Protein AF-A0A225UAB8-F1 (afdb_monomer)

Nearest PDB structures (foldseek):
  5aqt-assembly1_B  TM=2.540E-01  e=1.945E+00  Homo sapiens

Foldseek 3Di:
DDDDDPDPPPPDDDADPVGDPVLVVVLLVLLLLLLVLCVDPVSLVLLQVLCVVVVADSARQDNDPDPDLVSSLVSLVSCLSCVVSLVSSCVVPDPPDDCCSVVVQDPVSNVVSVVVNVVSVVVVVVVVVVVVVVVVVVVVVVVD

Structure (mmCIF, N/CA/C/O backbone):
data_AF-A0A225UAB8-F1
#
_entry.id   AF-A0A225UAB8-F1
#
loop_
_atom_site.group_PDB
_atom_site.id
_atom_site.type_symbol
_atom_site.label_atom_id
_atom_site.label_alt_id
_atom_site.label_comp_id
_atom_site.label_asym_id
_atom_site.label_entity_id
_atom_site.label_seq_id
_atom_site.pdbx_PDB_ins_code
_atom_site.Cartn_x
_atom_site.Cartn_y
_atom_site.Cartn_z
_atom_site.occupancy
_atom_site.B_iso_or_equiv
_atom_site.auth_seq_id
_atom_site.auth_comp_id
_atom_site.auth_asym_id
_atom_site.auth_atom_id
_atom_site.pdbx_PDB_model_num
ATOM 1 N N . MET A 1 1 ? -34.967 12.949 -31.598 1.00 41.97 1 MET A N 1
ATOM 2 C CA . MET A 1 1 ? -33.495 13.051 -31.621 1.00 41.97 1 MET A CA 1
ATOM 3 C C . MET A 1 1 ? -33.070 13.956 -30.483 1.00 41.97 1 MET A C 1
ATOM 5 O O . MET A 1 1 ? -33.636 15.038 -30.394 1.00 41.97 1 MET A O 1
ATOM 9 N N . PRO A 1 2 ? -32.139 13.524 -29.624 1.00 46.41 2 PRO A N 1
ATOM 10 C CA . PRO A 1 2 ? -31.268 14.464 -28.940 1.00 46.41 2 PRO A CA 1
ATOM 11 C C . PRO A 1 2 ? -29.788 14.173 -29.211 1.00 46.41 2 PRO A C 1
ATOM 13 O O . PRO A 1 2 ? -29.393 13.067 -29.581 1.00 46.41 2 PRO A O 1
ATOM 16 N N . GLU A 1 3 ? -29.022 15.243 -29.070 1.00 39.56 3 GLU A N 1
ATOM 17 C CA . GLU A 1 3 ? -27.618 15.435 -29.405 1.00 39.56 3 GLU A CA 1
ATOM 18 C C . GLU A 1 3 ? -26.687 14.540 -28.575 1.00 39.56 3 GLU A C 1
ATOM 20 O O . GLU A 1 3 ? -26.824 14.419 -27.358 1.00 39.56 3 GLU A O 1
ATOM 25 N N . GLY A 1 4 ? -25.732 13.902 -29.255 1.00 35.06 4 GLY A N 1
ATOM 26 C CA . GLY A 1 4 ? -24.657 13.141 -28.630 1.00 35.06 4 GLY A CA 1
ATOM 27 C C . GLY A 1 4 ? -23.474 14.051 -28.319 1.00 35.06 4 GLY A C 1
ATOM 28 O O . GLY A 1 4 ? -22.818 14.547 -29.232 1.00 35.06 4 GLY A O 1
ATOM 29 N N . ASP A 1 5 ? -23.221 14.242 -27.027 1.00 36.00 5 ASP A N 1
ATOM 30 C CA . ASP A 1 5 ? -22.075 14.953 -26.463 1.00 36.00 5 ASP A CA 1
ATOM 31 C C . ASP A 1 5 ? -20.743 14.362 -26.965 1.00 36.00 5 ASP A C 1
ATOM 33 O O . ASP A 1 5 ? -20.365 13.217 -26.690 1.00 36.00 5 ASP A O 1
ATOM 37 N N . SER A 1 6 ? -20.039 15.164 -27.759 1.00 46.56 6 SER A N 1
ATOM 38 C CA . SER A 1 6 ? -18.735 14.877 -28.332 1.00 46.56 6 SER A CA 1
ATOM 39 C C .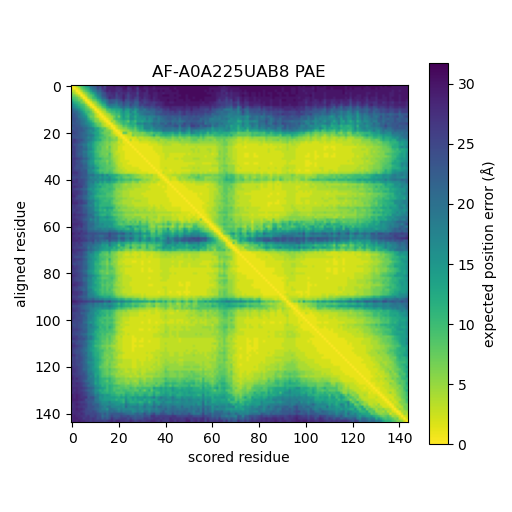 SER A 1 6 ? -17.630 15.158 -27.311 1.00 46.56 6 SER A C 1
ATOM 41 O O . SER A 1 6 ? -17.085 16.258 -27.257 1.00 46.56 6 SER A O 1
ATOM 43 N N . SER A 1 7 ? -17.247 14.156 -26.520 1.00 46.12 7 SER A N 1
ATOM 44 C CA . SER A 1 7 ? -16.070 14.265 -25.641 1.00 46.12 7 SER A CA 1
ATOM 45 C C . SER A 1 7 ? -15.413 12.911 -25.346 1.00 46.12 7 SER A C 1
ATOM 47 O O . SER A 1 7 ? -14.997 12.596 -24.230 1.00 46.12 7 SER A O 1
ATOM 49 N N . ALA A 1 8 ? -15.261 12.065 -26.365 1.00 46.12 8 ALA A N 1
ATOM 50 C CA . ALA A 1 8 ? -14.380 10.906 -26.262 1.00 46.12 8 ALA A CA 1
ATOM 51 C C . ALA A 1 8 ? -12.924 11.368 -26.443 1.00 46.12 8 ALA A C 1
ATOM 53 O O . ALA A 1 8 ? -12.388 11.381 -27.552 1.00 46.12 8 ALA A O 1
ATOM 54 N N . LYS A 1 9 ? -12.269 11.789 -25.350 1.00 50.62 9 LYS A N 1
ATOM 55 C CA . LYS A 1 9 ? -10.816 12.035 -25.329 1.00 50.62 9 LYS A CA 1
ATOM 56 C C . LYS A 1 9 ? -10.098 10.803 -25.883 1.00 50.62 9 LYS A C 1
ATOM 58 O O . LYS A 1 9 ? -10.089 9.746 -25.256 1.00 50.62 9 LYS A O 1
ATOM 63 N N . ASN A 1 10 ? -9.493 10.962 -27.055 1.00 46.62 10 ASN A N 1
ATOM 64 C CA . ASN A 1 10 ? -8.830 9.903 -27.803 1.00 46.62 10 ASN A CA 1
ATOM 65 C C . ASN A 1 10 ? -7.566 9.447 -27.047 1.00 46.62 10 ASN A C 1
ATOM 67 O O . ASN A 1 10 ? -6.478 10.009 -27.201 1.00 46.62 10 ASN A O 1
ATOM 71 N N . ARG A 1 11 ? -7.719 8.482 -26.134 1.00 55.97 11 ARG A N 1
ATOM 72 C CA . ARG A 1 11 ? -6.633 7.981 -25.286 1.00 55.97 11 ARG A CA 1
ATOM 73 C C . ARG A 1 11 ? -5.772 7.034 -26.122 1.00 55.97 11 ARG A C 1
ATOM 75 O O . ARG A 1 11 ? -6.080 5.851 -26.252 1.00 55.97 11 ARG A O 1
ATOM 82 N N . ARG A 1 12 ? -4.698 7.559 -26.719 1.00 56.91 12 ARG A N 1
ATOM 83 C CA . ARG A 1 12 ? -3.696 6.736 -27.413 1.00 56.91 12 ARG A CA 1
ATOM 84 C C . ARG A 1 12 ? -3.141 5.711 -26.424 1.00 56.91 12 ARG A C 1
ATOM 86 O O . ARG A 1 12 ? -2.484 6.084 -25.456 1.00 56.91 12 ARG A O 1
ATOM 93 N N . THR A 1 13 ? -3.437 4.437 -26.656 1.00 57.22 13 THR A N 1
ATOM 94 C CA . THR A 1 13 ? -2.933 3.334 -25.834 1.00 57.22 13 THR A CA 1
ATOM 95 C C . THR A 1 13 ? -1.822 2.660 -26.623 1.00 57.22 13 THR A C 1
ATOM 97 O O . THR A 1 13 ? -2.086 2.011 -27.630 1.00 57.22 13 THR A O 1
ATOM 100 N N . LEU A 1 14 ? -0.573 2.877 -26.212 1.00 54.28 14 LEU A N 1
ATOM 101 C CA . LEU A 1 14 ? 0.568 2.159 -26.770 1.00 54.28 14 LEU A CA 1
ATOM 102 C C . LEU A 1 14 ? 0.517 0.728 -26.217 1.00 54.28 14 LEU A C 1
ATOM 104 O O . LEU A 1 14 ? 0.717 0.528 -25.021 1.00 54.28 14 LEU A O 1
ATOM 108 N N . VAL A 1 15 ? 0.192 -0.247 -27.064 1.00 54.50 15 VAL A N 1
ATOM 109 C CA . VAL A 1 15 ? 0.167 -1.670 -26.697 1.00 54.50 15 VAL A CA 1
ATOM 110 C C . VAL A 1 15 ? 1.399 -2.323 -27.312 1.00 54.50 15 VAL A C 1
ATOM 112 O O . VAL A 1 15 ? 1.570 -2.301 -28.528 1.00 54.50 15 VAL A O 1
ATOM 115 N N . THR A 1 16 ? 2.285 -2.859 -26.474 1.00 62.41 16 THR A N 1
ATOM 116 C CA . THR A 1 16 ? 3.409 -3.689 -26.928 1.00 62.41 16 THR A CA 1
ATOM 117 C C . THR A 1 16 ? 2.901 -5.092 -27.283 1.00 62.41 16 THR A C 1
ATOM 119 O O . THR A 1 16 ? 1.793 -5.474 -26.907 1.00 62.41 16 THR A O 1
ATOM 122 N N . THR A 1 17 ? 3.694 -5.899 -27.990 1.00 55.75 17 THR A N 1
ATOM 123 C CA . THR A 1 17 ? 3.332 -7.283 -28.373 1.00 55.75 17 THR A CA 1
ATOM 124 C C . THR A 1 17 ? 2.989 -8.197 -27.190 1.00 55.75 17 THR A C 1
ATOM 126 O O . THR A 1 17 ? 2.324 -9.208 -27.388 1.00 55.75 17 THR A O 1
ATOM 129 N N . GLY A 1 18 ? 3.381 -7.833 -25.963 1.00 60.62 18 GLY A N 1
ATOM 130 C CA . GLY A 1 18 ? 2.991 -8.523 -24.727 1.00 60.62 18 GLY A CA 1
ATOM 131 C C . GLY A 1 18 ? 1.534 -8.303 -24.291 1.00 60.62 18 GLY A C 1
ATOM 132 O O . GLY A 1 18 ? 1.095 -8.927 -23.329 1.00 60.62 18 GLY A O 1
ATOM 133 N N . GLY A 1 19 ? 0.776 -7.445 -24.982 1.00 62.31 19 GLY A N 1
ATOM 134 C CA . GLY A 1 19 ? -0.628 -7.166 -24.680 1.00 62.31 19 GLY A CA 1
ATOM 135 C C . GLY A 1 19 ? -0.832 -6.176 -23.529 1.00 62.31 19 GLY A C 1
ATOM 136 O O . GLY A 1 19 ? 0.104 -5.578 -23.000 1.00 62.31 19 GLY A O 1
ATOM 137 N N . THR A 1 20 ? -2.095 -5.954 -23.156 1.00 66.50 20 THR A N 1
ATOM 138 C CA . THR A 1 20 ? -2.441 -5.139 -21.985 1.00 66.50 20 THR A CA 1
ATOM 139 C C . THR A 1 20 ? -2.369 -5.994 -20.717 1.00 66.50 20 THR A C 1
ATOM 141 O O . THR A 1 20 ? -2.693 -7.180 -20.742 1.00 66.50 20 THR A O 1
ATOM 144 N N . LEU A 1 21 ? -2.021 -5.382 -19.578 1.00 72.88 21 LEU A N 1
ATOM 145 C CA . LEU A 1 21 ? -2.224 -5.971 -18.249 1.00 72.88 21 LEU A CA 1
ATOM 146 C C . LEU A 1 21 ? -3.317 -5.182 -17.504 1.00 72.88 21 LEU A C 1
ATOM 148 O O . LEU A 1 21 ? -2.999 -4.379 -16.621 1.00 72.88 21 LEU A O 1
ATOM 152 N N . PRO A 1 22 ? -4.613 -5.363 -17.843 1.00 77.06 22 PRO A N 1
ATOM 153 C CA . PRO A 1 22 ? -5.698 -4.581 -17.250 1.00 77.06 22 PRO A CA 1
ATOM 154 C C . PRO A 1 22 ? -5.735 -4.709 -15.725 1.00 77.06 22 PRO A C 1
ATOM 156 O O . PRO A 1 22 ? -5.925 -3.717 -15.026 1.00 77.06 22 PRO A O 1
ATOM 159 N N . LYS A 1 23 ? -5.458 -5.916 -15.209 1.00 83.50 23 LYS A N 1
ATOM 160 C CA . LYS A 1 23 ? -5.403 -6.193 -13.768 1.00 83.50 23 LYS A CA 1
ATOM 161 C C . LYS A 1 23 ? -4.358 -5.338 -13.043 1.00 83.50 23 LYS A C 1
ATOM 163 O O . LYS A 1 23 ? -4.643 -4.826 -11.969 1.00 83.50 23 LYS A O 1
ATOM 168 N N . GLY A 1 24 ? -3.189 -5.113 -13.648 1.00 84.25 24 GLY A N 1
ATOM 169 C CA . GLY A 1 24 ? -2.139 -4.276 -13.060 1.00 84.25 24 GLY A CA 1
ATOM 170 C C . GLY A 1 24 ? -2.542 -2.801 -12.972 1.00 84.25 24 GLY A C 1
ATOM 171 O O . GLY A 1 24 ? -2.313 -2.152 -11.954 1.00 84.25 24 GLY A O 1
ATOM 172 N N . ALA A 1 25 ? -3.206 -2.271 -14.004 1.00 84.56 25 ALA A N 1
ATOM 173 C CA . ALA A 1 25 ? -3.687 -0.889 -13.990 1.00 84.56 25 ALA A CA 1
ATOM 174 C C . ALA A 1 25 ? -4.796 -0.669 -12.947 1.00 84.56 25 ALA A C 1
ATOM 176 O O . ALA A 1 25 ? -4.789 0.344 -12.243 1.00 84.56 25 ALA A O 1
ATOM 177 N N . GLU A 1 26 ? -5.733 -1.612 -12.829 1.00 89.81 26 GLU A N 1
ATOM 178 C CA . GLU A 1 26 ? -6.781 -1.559 -11.805 1.00 89.81 26 GLU A CA 1
ATOM 179 C C . GLU A 1 26 ? -6.208 -1.695 -10.392 1.00 89.81 26 GLU A C 1
ATOM 181 O O . GLU A 1 26 ? -6.579 -0.917 -9.510 1.00 89.81 26 GLU A O 1
ATOM 186 N N . LEU A 1 27 ? -5.232 -2.587 -10.189 1.00 92.12 27 LEU A N 1
ATOM 187 C CA . LEU A 1 27 ? -4.506 -2.702 -8.926 1.00 92.12 27 LEU A CA 1
ATOM 188 C C . LEU A 1 27 ? -3.897 -1.357 -8.511 1.00 92.12 27 LEU A C 1
ATOM 190 O O . LEU A 1 27 ? -4.162 -0.874 -7.411 1.00 92.12 27 LEU A O 1
ATOM 194 N N . VAL A 1 28 ? -3.143 -0.701 -9.401 1.00 89.75 28 VAL A N 1
ATOM 195 C CA . VAL A 1 28 ? -2.514 0.600 -9.104 1.00 89.75 28 VAL A CA 1
ATOM 196 C C . VAL A 1 28 ? -3.553 1.643 -8.681 1.00 89.75 28 VAL A C 1
ATOM 198 O O . VAL A 1 28 ? -3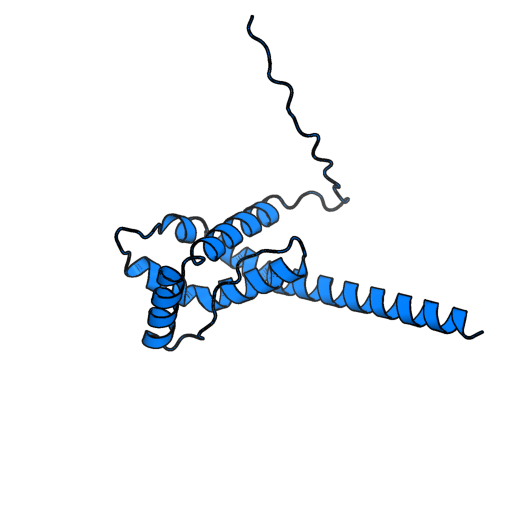.317 2.396 -7.735 1.00 89.75 28 VAL A O 1
ATOM 201 N N . LYS A 1 29 ? -4.724 1.687 -9.331 1.00 89.69 29 LYS A N 1
ATOM 202 C CA . LYS A 1 29 ? -5.808 2.605 -8.942 1.00 89.69 29 LYS A CA 1
ATOM 203 C C . LYS A 1 29 ? -6.341 2.304 -7.541 1.00 89.69 29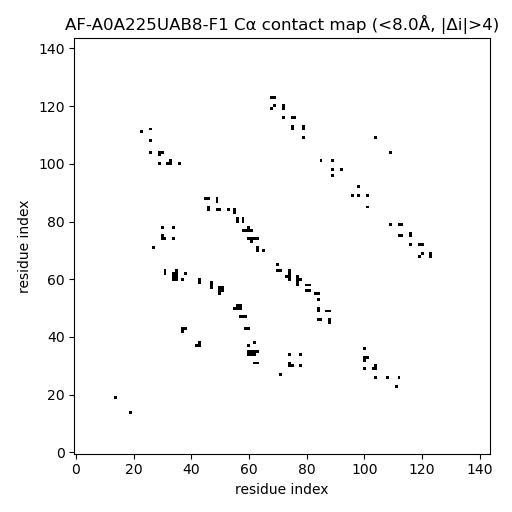 LYS A C 1
ATOM 205 O O . LYS A 1 29 ? -6.490 3.237 -6.751 1.00 89.69 29 LYS A O 1
ATOM 210 N N . LYS A 1 30 ? -6.609 1.033 -7.221 1.00 93.31 30 LYS A N 1
ATOM 211 C CA . LYS A 1 30 ? -7.099 0.617 -5.896 1.00 93.31 30 LYS A CA 1
ATOM 212 C C . LYS A 1 30 ? -6.093 0.952 -4.796 1.00 93.31 30 LYS A C 1
ATOM 214 O O . LYS A 1 30 ? -6.454 1.577 -3.802 1.00 93.31 30 LYS A O 1
ATOM 219 N N . VAL A 1 31 ? -4.816 0.628 -5.009 1.00 92.25 31 VAL A N 1
ATOM 220 C CA . VAL A 1 31 ? -3.743 0.916 -4.045 1.00 92.25 31 VAL A CA 1
ATOM 221 C C . VAL A 1 31 ? -3.581 2.420 -3.825 1.00 92.25 31 VAL A C 1
ATOM 223 O O . VAL A 1 31 ? -3.435 2.872 -2.687 1.00 92.25 31 VAL A O 1
ATOM 226 N N . ARG A 1 32 ? -3.671 3.225 -4.890 1.00 89.62 32 ARG A N 1
ATOM 227 C CA . ARG A 1 32 ? -3.679 4.690 -4.770 1.00 89.62 32 ARG A CA 1
ATOM 228 C C . ARG A 1 32 ? -4.882 5.193 -3.985 1.00 89.62 32 ARG A C 1
ATOM 230 O O . ARG A 1 32 ? -4.710 6.058 -3.135 1.00 89.62 32 ARG A O 1
ATOM 237 N N . LYS A 1 33 ? -6.080 4.646 -4.220 1.00 91.12 33 LYS A N 1
ATOM 238 C CA . LYS A 1 33 ? -7.282 5.001 -3.450 1.00 91.12 33 LYS A CA 1
ATOM 239 C C . LYS A 1 33 ? -7.075 4.729 -1.957 1.00 91.12 33 LYS A C 1
ATOM 241 O O . LYS A 1 33 ? -7.358 5.610 -1.152 1.00 91.12 33 LYS A O 1
ATOM 246 N N . LEU A 1 34 ? -6.515 3.569 -1.604 1.00 93.06 34 LEU A N 1
ATOM 247 C CA . LEU A 1 34 ? -6.178 3.230 -0.219 1.00 93.06 34 LEU A CA 1
ATOM 248 C C . LEU A 1 34 ? -5.137 4.191 0.378 1.00 93.06 34 LEU A C 1
ATOM 250 O O . LEU A 1 34 ? -5.319 4.668 1.488 1.00 93.06 34 LEU A O 1
ATOM 254 N N . ASN A 1 35 ? -4.067 4.532 -0.340 1.00 90.69 35 ASN A N 1
ATOM 255 C CA . ASN A 1 35 ? -3.063 5.463 0.196 1.00 90.69 35 ASN A CA 1
ATOM 256 C C . ASN A 1 35 ? -3.614 6.885 0.352 1.00 90.69 35 ASN A C 1
ATOM 258 O O . ASN A 1 35 ? -3.364 7.535 1.367 1.00 90.69 35 ASN A O 1
ATOM 262 N N . ASN A 1 36 ? -4.400 7.344 -0.622 1.00 89.12 36 ASN A N 1
ATOM 263 C CA . ASN A 1 36 ? -5.017 8.668 -0.615 1.00 89.12 36 ASN A CA 1
ATOM 264 C C . ASN A 1 36 ? -6.112 8.802 0.450 1.00 89.12 36 ASN A C 1
ATOM 266 O O . ASN A 1 36 ? -6.431 9.913 0.870 1.00 89.12 36 ASN A O 1
ATOM 270 N N . TYR A 1 37 ? -6.673 7.688 0.920 1.00 90.12 37 TYR A N 1
ATOM 271 C CA . TYR A 1 37 ? -7.594 7.686 2.051 1.00 90.12 37 TYR A CA 1
ATOM 272 C C . TYR A 1 37 ? -6.945 8.276 3.317 1.00 90.12 37 TYR A C 1
ATOM 274 O O . TYR A 1 37 ? -7.566 9.060 4.039 1.00 90.12 37 TYR A O 1
ATOM 282 N N . PHE A 1 38 ? -5.656 7.995 3.526 1.00 88.00 38 PHE A N 1
ATOM 283 C CA . PHE A 1 38 ? -4.845 8.514 4.631 1.00 88.00 38 PHE A CA 1
ATOM 284 C C . PHE A 1 38 ? -4.153 9.843 4.276 1.00 88.00 38 PHE A C 1
ATOM 286 O O . PHE A 1 38 ? -2.967 10.022 4.530 1.00 88.00 38 PHE A O 1
ATOM 293 N N . THR A 1 39 ? -4.873 10.780 3.658 1.00 82.75 39 THR A N 1
ATOM 294 C CA . THR A 1 39 ? -4.354 12.127 3.331 1.00 82.75 39 THR A CA 1
ATOM 295 C C . THR A 1 39 ? -4.568 13.143 4.446 1.00 82.75 39 THR A C 1
ATOM 297 O O . THR A 1 39 ? -3.827 14.119 4.542 1.00 82.75 39 THR A O 1
ATOM 300 N N . THR A 1 40 ? -5.575 12.934 5.294 1.00 83.25 40 THR A N 1
ATOM 301 C CA . THR A 1 40 ? -5.896 13.862 6.380 1.00 83.25 40 THR A CA 1
ATOM 302 C C . THR A 1 40 ? -4.995 13.622 7.587 1.00 83.25 40 THR A C 1
ATOM 304 O O . THR A 1 40 ? -4.686 12.481 7.940 1.00 83.25 40 THR A O 1
ATOM 307 N N . THR A 1 41 ? -4.599 14.705 8.261 1.00 80.50 41 THR A N 1
ATOM 308 C CA . THR A 1 41 ? -3.741 14.660 9.458 1.00 80.50 41 THR A CA 1
ATOM 309 C C . THR A 1 41 ? -4.330 13.771 10.552 1.00 80.50 41 THR A C 1
ATOM 311 O O . THR A 1 41 ? -3.601 12.995 11.164 1.00 80.50 41 THR A O 1
ATOM 314 N N . THR A 1 42 ? -5.653 13.800 10.731 1.00 88.50 42 THR A N 1
ATOM 315 C CA . THR A 1 42 ? -6.368 12.955 11.695 1.00 88.50 42 THR A CA 1
ATOM 316 C C . THR A 1 42 ? -6.243 11.465 11.377 1.00 88.50 42 THR A C 1
ATOM 318 O O . THR A 1 42 ? -5.945 10.670 12.266 1.00 88.50 42 THR A O 1
ATOM 321 N N . ARG A 1 43 ? -6.438 11.056 10.113 1.00 89.00 43 ARG A N 1
ATOM 322 C CA . ARG A 1 43 ? -6.351 9.635 9.729 1.00 89.00 43 ARG A CA 1
ATOM 323 C C . ARG A 1 43 ? -4.919 9.118 9.806 1.00 89.00 43 ARG A C 1
ATOM 325 O O . ARG A 1 43 ? -4.715 7.991 10.246 1.00 89.00 43 ARG A O 1
ATOM 332 N N . ILE A 1 44 ? -3.938 9.946 9.440 1.00 89.12 44 ILE A N 1
ATOM 333 C CA . ILE A 1 44 ? -2.515 9.611 9.587 1.00 89.12 44 ILE A CA 1
ATOM 334 C C . ILE A 1 44 ? -2.166 9.405 11.063 1.00 89.12 44 ILE A C 1
ATOM 336 O O . ILE A 1 44 ? -1.564 8.390 11.394 1.00 89.12 44 ILE A O 1
ATOM 340 N N . ALA A 1 45 ? -2.571 10.317 11.951 1.00 90.69 45 ALA A N 1
ATOM 341 C CA . ALA A 1 45 ? -2.292 10.196 13.382 1.00 90.69 45 ALA A CA 1
ATOM 342 C C . ALA A 1 45 ? -2.904 8.918 13.978 1.00 90.69 45 ALA A C 1
ATOM 344 O O . ALA A 1 45 ? -2.214 8.161 14.655 1.00 90.69 45 ALA A O 1
ATOM 345 N N . ARG A 1 46 ? -4.165 8.621 13.642 1.00 91.62 46 ARG A N 1
ATOM 346 C CA . ARG A 1 46 ? -4.842 7.388 14.073 1.00 91.62 46 ARG A CA 1
ATOM 347 C C . ARG A 1 46 ? -4.147 6.127 13.539 1.00 91.62 46 ARG A C 1
ATOM 349 O O . ARG A 1 46 ? -4.028 5.142 14.261 1.00 91.62 46 ARG A O 1
ATOM 356 N N . LEU A 1 47 ? -3.655 6.142 12.297 1.00 91.56 47 LEU A N 1
ATOM 357 C CA . LEU A 1 47 ? -2.866 5.031 11.752 1.00 91.56 47 LEU A CA 1
ATOM 358 C C . LEU A 1 47 ? -1.529 4.871 12.492 1.00 91.56 47 LEU A C 1
ATOM 360 O O . LEU A 1 47 ? -1.149 3.749 12.819 1.00 91.56 47 LEU A O 1
ATOM 364 N N . GLU A 1 48 ? -0.841 5.972 12.801 1.00 92.25 48 GLU A N 1
ATOM 365 C CA . GLU A 1 48 ? 0.396 5.949 13.591 1.00 92.25 48 GLU A CA 1
ATOM 366 C C . GLU A 1 48 ? 0.165 5.422 15.015 1.00 92.25 48 GLU A C 1
ATOM 368 O O . GLU A 1 48 ? 1.012 4.707 15.547 1.00 92.25 48 GLU A O 1
ATOM 373 N N . GLU A 1 49 ? -0.972 5.735 15.640 1.00 92.75 49 GLU A N 1
ATOM 374 C CA . GLU A 1 49 ? -1.358 5.170 16.939 1.00 92.75 49 GLU A CA 1
ATOM 375 C C . GLU A 1 49 ? -1.529 3.653 16.864 1.00 92.75 49 GLU A C 1
ATOM 377 O O . GLU A 1 49 ? -0.991 2.941 17.709 1.00 92.75 49 GLU A O 1
ATOM 382 N N . VAL A 1 50 ? -2.210 3.149 15.829 1.00 92.88 50 VAL A N 1
ATOM 383 C CA . VAL A 1 50 ? -2.346 1.704 15.588 1.00 92.88 50 VAL A CA 1
ATOM 384 C C . VAL A 1 50 ? -0.972 1.067 15.380 1.00 92.88 50 VAL A C 1
ATOM 386 O O . VAL A 1 50 ? -0.668 0.051 16.004 1.00 92.88 50 VAL A O 1
ATOM 389 N N . GLN A 1 51 ? -0.108 1.677 14.564 1.00 93.00 51 GLN A N 1
ATOM 390 C CA . GLN A 1 51 ? 1.255 1.186 14.344 1.00 93.00 51 GLN A CA 1
ATOM 391 C C . GLN A 1 51 ? 2.044 1.115 15.656 1.00 93.00 51 GLN A C 1
ATOM 393 O O . GLN A 1 51 ? 2.645 0.086 15.949 1.00 93.00 51 GLN A O 1
ATOM 398 N N . LYS A 1 52 ? 2.001 2.167 16.481 1.00 93.88 52 LYS A N 1
ATOM 399 C CA . LYS A 1 52 ? 2.682 2.199 17.784 1.00 93.88 52 LYS A CA 1
ATOM 400 C C . LYS A 1 52 ? 2.127 1.153 18.745 1.00 93.88 52 LYS A C 1
ATOM 402 O O . LYS A 1 52 ? 2.904 0.451 19.384 1.00 93.88 52 LYS A O 1
ATOM 407 N N . PHE A 1 53 ? 0.803 1.040 18.832 1.00 93.19 53 PHE A N 1
ATOM 408 C CA . PHE A 1 53 ? 0.129 0.125 19.749 1.00 93.19 53 PHE A CA 1
ATOM 409 C C . PHE A 1 53 ? 0.493 -1.338 19.467 1.00 93.19 53 PHE A C 1
ATOM 411 O O . PHE A 1 53 ? 0.817 -2.079 20.390 1.00 93.19 53 PHE A O 1
ATOM 418 N N . TYR A 1 54 ? 0.507 -1.733 18.192 1.00 90.75 54 TYR A N 1
ATOM 419 C CA . TYR A 1 54 ? 0.864 -3.091 17.770 1.00 90.75 54 TYR A CA 1
ATOM 420 C C . TYR A 1 54 ? 2.358 -3.279 17.462 1.00 90.75 54 TYR A C 1
ATOM 422 O O . TYR A 1 54 ? 2.748 -4.339 16.977 1.00 90.75 54 TYR A O 1
ATOM 430 N N . GLN A 1 55 ? 3.197 -2.273 17.735 1.00 91.81 55 GLN A N 1
ATOM 431 C CA . GLN A 1 55 ? 4.641 -2.285 17.456 1.00 91.81 55 GLN A CA 1
ATOM 432 C C . GLN A 1 55 ? 4.990 -2.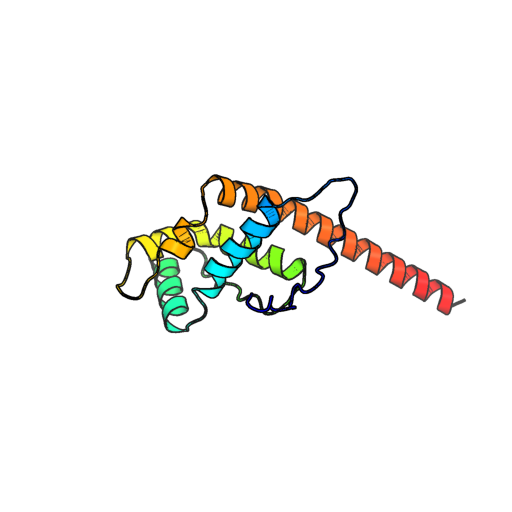554 15.978 1.00 91.81 55 GLN A C 1
ATOM 434 O O . GLN A 1 55 ? 6.024 -3.141 15.657 1.00 91.81 55 GLN A O 1
ATOM 439 N N . TYR A 1 56 ? 4.136 -2.111 15.056 1.00 91.94 56 TYR A N 1
ATOM 440 C CA . TYR A 1 56 ? 4.413 -2.148 13.624 1.00 91.94 56 TYR A CA 1
ATOM 441 C C . TYR A 1 56 ? 5.340 -0.998 13.201 1.00 91.94 56 TYR A C 1
ATOM 443 O O . TYR A 1 56 ? 5.390 0.041 13.868 1.00 91.94 56 TYR A O 1
ATOM 451 N N . PRO A 1 57 ? 6.055 -1.133 12.067 1.00 88.50 57 PRO A N 1
ATOM 452 C CA . PRO A 1 57 ? 6.856 -0.046 11.520 1.00 88.50 57 PRO A CA 1
ATOM 453 C C . PRO A 1 57 ? 6.018 1.219 11.305 1.00 88.50 57 PRO A C 1
ATOM 455 O O . PRO A 1 57 ? 4.990 1.188 10.627 1.00 88.50 57 PRO A O 1
ATOM 458 N N . ILE A 1 58 ? 6.477 2.348 11.852 1.00 86.31 58 ILE A N 1
ATOM 459 C CA . ILE A 1 58 ? 5.816 3.644 11.670 1.00 86.31 58 ILE A CA 1
ATOM 460 C C . ILE A 1 58 ? 6.167 4.167 10.277 1.00 86.31 58 ILE A C 1
ATOM 462 O O . ILE A 1 58 ? 7.178 4.839 10.065 1.00 86.31 58 ILE A O 1
ATOM 466 N N . LEU A 1 59 ? 5.333 3.819 9.304 1.00 81.50 59 LEU A N 1
ATOM 467 C CA . LEU A 1 59 ? 5.499 4.194 7.906 1.00 81.50 59 LEU A CA 1
ATOM 468 C C . LEU A 1 59 ? 4.228 4.871 7.410 1.00 81.50 59 LEU A C 1
ATOM 470 O O . LEU A 1 59 ? 3.207 4.227 7.186 1.00 81.50 59 LEU A O 1
ATOM 474 N N . ARG A 1 60 ? 4.300 6.190 7.201 1.00 78.50 60 ARG A N 1
ATOM 475 C CA . ARG A 1 60 ? 3.192 6.957 6.615 1.00 78.50 60 ARG A CA 1
ATOM 476 C C . ARG A 1 60 ? 2.879 6.463 5.210 1.00 78.50 60 ARG A C 1
ATOM 478 O O . ARG A 1 60 ? 3.800 6.137 4.455 1.00 78.50 60 ARG A O 1
ATOM 485 N N . THR A 1 61 ? 1.606 6.482 4.833 1.00 74.62 61 THR A N 1
ATOM 486 C CA . THR A 1 61 ? 1.199 6.267 3.442 1.00 74.62 61 THR A CA 1
ATOM 487 C C . THR A 1 61 ? 1.873 7.290 2.531 1.00 74.62 61 THR A C 1
ATOM 489 O O . THR A 1 61 ? 2.198 8.409 2.940 1.00 74.62 61 THR A O 1
ATOM 492 N N . LYS A 1 62 ? 2.153 6.892 1.288 1.00 73.00 62 LYS A N 1
ATOM 493 C CA . LYS A 1 62 ? 2.707 7.813 0.293 1.00 73.00 62 LYS A CA 1
ATOM 494 C C . LYS A 1 62 ? 1.553 8.325 -0.554 1.00 73.00 62 LYS A C 1
ATOM 496 O O . LYS A 1 62 ? 0.975 7.568 -1.326 1.00 73.00 62 LYS A O 1
ATOM 501 N N . VAL A 1 63 ? 1.227 9.604 -0.393 1.00 64.50 63 VAL A N 1
ATOM 502 C CA . VAL A 1 63 ? 0.285 10.295 -1.275 1.00 64.50 63 VAL A CA 1
ATOM 503 C C . VAL A 1 63 ? 0.993 10.518 -2.603 1.00 64.50 63 VAL A C 1
ATOM 505 O O . VAL A 1 63 ? 2.067 11.123 -2.654 1.00 64.50 63 VAL A O 1
ATOM 508 N N . ASP A 1 64 ? 0.430 9.957 -3.665 1.00 58.00 64 ASP A N 1
ATOM 509 C CA . ASP A 1 64 ? 1.054 9.999 -4.978 1.00 58.00 64 ASP A CA 1
ATOM 510 C C . ASP A 1 64 ? 0.777 11.354 -5.640 1.00 58.00 64 ASP A C 1
ATOM 512 O O . ASP A 1 64 ? -0.314 11.590 -6.156 1.00 58.00 64 ASP A O 1
ATOM 516 N N . VAL A 1 65 ? 1.754 12.263 -5.586 1.00 56.00 65 VAL A N 1
ATOM 517 C CA . VAL A 1 65 ? 1.706 13.556 -6.293 1.00 56.00 65 VAL A CA 1
ATOM 518 C C . VAL A 1 65 ? 2.329 13.448 -7.695 1.00 56.00 65 VAL A C 1
ATOM 520 O O . VAL A 1 65 ? 2.093 14.315 -8.531 1.00 56.00 65 VAL A O 1
ATOM 523 N N . GLU A 1 66 ? 3.070 12.376 -8.021 1.00 50.91 66 GLU A N 1
ATOM 524 C CA . GLU A 1 66 ? 3.827 12.299 -9.278 1.00 50.91 66 GLU A CA 1
ATOM 525 C C . GLU A 1 66 ? 3.613 11.020 -10.103 1.00 50.91 66 GLU A C 1
ATOM 527 O O . GLU A 1 66 ? 3.763 9.890 -9.655 1.00 50.91 66 GLU A O 1
ATOM 532 N N . VAL A 1 67 ? 3.415 11.229 -11.406 1.00 54.31 67 VAL A N 1
ATOM 533 C CA . VAL A 1 67 ? 3.118 10.242 -12.465 1.00 54.31 67 VAL A CA 1
ATOM 534 C C . VAL A 1 67 ? 4.279 9.259 -12.763 1.00 54.31 67 VAL A C 1
ATOM 536 O O . VAL A 1 67 ? 4.209 8.481 -13.711 1.00 54.31 67 VAL A O 1
ATOM 539 N N . ARG A 1 68 ? 5.372 9.250 -11.988 1.00 62.12 68 ARG A N 1
ATOM 540 C CA . ARG A 1 68 ? 6.568 8.433 -12.287 1.00 62.12 68 ARG A CA 1
ATOM 541 C C . ARG A 1 68 ? 6.410 6.981 -11.814 1.00 62.12 68 ARG A C 1
ATOM 543 O O . ARG A 1 68 ? 5.882 6.727 -10.734 1.00 62.12 68 ARG A O 1
ATOM 550 N N . VAL A 1 69 ? 6.964 6.026 -12.569 1.00 60.81 69 VAL A N 1
ATOM 551 C CA . VAL A 1 69 ? 6.983 4.582 -12.224 1.00 60.81 69 VAL A CA 1
ATOM 552 C C . VAL A 1 69 ? 7.608 4.332 -10.843 1.00 60.81 69 VAL A C 1
ATOM 554 O O . VAL A 1 69 ? 7.055 3.579 -10.043 1.00 60.81 69 VAL A O 1
ATOM 557 N N . ALA A 1 70 ? 8.678 5.060 -10.504 1.00 61.06 70 ALA A N 1
ATOM 558 C CA . ALA A 1 70 ? 9.306 5.026 -9.180 1.00 61.06 70 ALA A CA 1
ATOM 559 C C . ALA A 1 70 ? 8.343 5.390 -8.030 1.00 61.06 70 ALA A C 1
ATOM 561 O O . ALA A 1 70 ? 8.489 4.896 -6.911 1.00 61.06 70 ALA A O 1
ATOM 562 N N . SER A 1 71 ? 7.325 6.216 -8.298 1.00 74.00 71 SER A N 1
ATOM 563 C CA . SER A 1 71 ? 6.290 6.528 -7.310 1.00 74.00 71 SER A CA 1
ATOM 564 C C . SER A 1 71 ? 5.412 5.312 -7.018 1.00 74.00 71 SER A C 1
ATOM 566 O O . SER A 1 71 ? 5.127 5.028 -5.857 1.00 74.00 71 SER A O 1
ATOM 568 N N . THR A 1 72 ? 5.083 4.526 -8.050 1.00 82.00 72 THR A N 1
ATOM 569 C CA . THR A 1 72 ? 4.274 3.303 -7.908 1.00 82.00 72 THR A CA 1
ATOM 570 C C . THR A 1 72 ? 4.995 2.247 -7.071 1.00 82.00 72 THR A C 1
ATOM 572 O O . THR A 1 72 ? 4.373 1.657 -6.193 1.00 82.00 72 THR A O 1
ATOM 575 N N . ILE A 1 73 ? 6.311 2.075 -7.253 1.00 86.69 73 ILE A N 1
ATOM 576 C CA . ILE A 1 73 ? 7.123 1.157 -6.431 1.00 86.69 73 ILE A CA 1
ATOM 577 C C . ILE A 1 73 ? 7.068 1.563 -4.960 1.00 86.69 73 ILE A C 1
ATOM 579 O O . ILE A 1 73 ? 6.721 0.756 -4.103 1.00 86.69 73 ILE A O 1
ATOM 583 N N . SER A 1 74 ? 7.334 2.838 -4.657 1.00 86.31 74 SER A N 1
ATOM 584 C CA . SER A 1 74 ? 7.261 3.319 -3.274 1.00 86.31 74 SER A CA 1
ATOM 585 C C . SER A 1 74 ? 5.862 3.158 -2.672 1.00 86.31 74 SER A C 1
ATOM 587 O O . SER A 1 74 ? 5.735 2.873 -1.484 1.00 86.31 74 SER A O 1
ATOM 589 N N . VAL A 1 75 ? 4.808 3.375 -3.466 1.00 89.12 75 VAL A N 1
ATOM 590 C CA . VAL A 1 75 ? 3.421 3.176 -3.032 1.00 89.12 75 VAL A CA 1
ATOM 591 C C . VAL A 1 75 ? 3.179 1.701 -2.704 1.00 89.12 75 VAL A C 1
ATOM 593 O O . VAL A 1 75 ? 2.648 1.414 -1.634 1.00 89.12 75 VAL A O 1
ATOM 596 N N . PHE A 1 76 ? 3.619 0.765 -3.547 1.00 92.12 76 PHE A N 1
ATOM 597 C CA . PHE A 1 76 ? 3.493 -0.672 -3.283 1.00 92.12 76 PHE A CA 1
ATOM 598 C C . PHE A 1 76 ? 4.248 -1.077 -2.020 1.00 92.12 76 PHE A C 1
ATOM 600 O O . PHE A 1 76 ? 3.630 -1.600 -1.098 1.00 92.12 76 PHE A O 1
ATOM 607 N N . GLN A 1 77 ? 5.532 -0.730 -1.910 1.00 91.25 77 GLN A N 1
ATOM 608 C CA . GLN A 1 77 ? 6.357 -1.038 -0.737 1.00 91.25 77 GLN A CA 1
ATOM 609 C C . GLN A 1 77 ? 5.705 -0.567 0.567 1.00 91.25 77 GLN A C 1
ATOM 611 O O . GLN A 1 77 ? 5.557 -1.338 1.515 1.00 91.25 77 GLN A O 1
ATOM 616 N N . ARG A 1 78 ? 5.250 0.693 0.615 1.00 90.62 78 ARG A N 1
ATOM 617 C CA . ARG A 1 78 ? 4.605 1.234 1.819 1.00 90.62 78 ARG A CA 1
ATOM 618 C C . ARG A 1 78 ? 3.251 0.606 2.105 1.00 90.62 78 ARG A C 1
ATOM 620 O O . ARG A 1 78 ? 2.895 0.472 3.270 1.00 90.62 78 ARG A O 1
ATOM 627 N N . THR A 1 79 ? 2.496 0.237 1.076 1.00 93.44 79 THR A N 1
ATOM 628 C CA . THR A 1 79 ? 1.196 -0.421 1.256 1.00 93.44 79 THR A CA 1
ATOM 629 C C . THR A 1 79 ? 1.380 -1.834 1.797 1.00 93.44 79 THR A C 1
ATOM 631 O O . THR A 1 79 ? 0.695 -2.204 2.745 1.00 93.44 79 THR A O 1
ATOM 634 N N . ILE A 1 80 ? 2.338 -2.587 1.248 1.00 93.94 80 ILE A N 1
ATOM 635 C CA . ILE A 1 80 ? 2.672 -3.952 1.672 1.00 93.94 80 ILE A CA 1
ATOM 636 C C . ILE A 1 80 ? 3.099 -3.960 3.143 1.00 93.94 80 ILE A C 1
ATOM 638 O O . ILE A 1 80 ? 2.541 -4.713 3.937 1.00 93.94 80 ILE A O 1
ATOM 642 N N . VAL A 1 81 ? 4.024 -3.076 3.538 1.00 92.69 81 VAL A N 1
ATOM 643 C CA . VAL A 1 81 ? 4.477 -2.984 4.940 1.00 92.69 81 VAL A CA 1
ATOM 644 C C . VAL A 1 81 ? 3.330 -2.609 5.884 1.00 92.69 81 VAL A C 1
ATOM 646 O O . VAL A 1 81 ? 3.254 -3.117 7.001 1.00 92.69 81 VAL A O 1
ATOM 649 N N . ASN A 1 82 ? 2.406 -1.758 5.434 1.00 93.50 82 ASN A N 1
ATOM 650 C CA . ASN A 1 82 ? 1.270 -1.315 6.240 1.00 93.50 82 ASN A CA 1
ATOM 651 C C . ASN A 1 82 ? 0.075 -2.270 6.249 1.00 93.50 82 ASN A C 1
ATOM 653 O O . ASN A 1 82 ? -0.903 -1.963 6.926 1.00 93.50 82 ASN A O 1
ATOM 657 N N . PHE A 1 83 ? 0.126 -3.415 5.563 1.00 94.31 83 PHE A N 1
ATOM 658 C CA . PHE A 1 83 ? -1.014 -4.330 5.452 1.00 94.31 83 PHE A CA 1
ATOM 659 C C . PHE A 1 83 ? -1.661 -4.642 6.813 1.00 94.31 83 PHE A C 1
ATOM 661 O O . PHE A 1 83 ? -2.859 -4.430 6.998 1.00 94.31 83 PHE A O 1
ATOM 668 N N . LYS A 1 84 ? -0.853 -5.054 7.800 1.00 94.31 84 LYS A N 1
ATOM 669 C CA . LYS A 1 84 ? -1.342 -5.375 9.150 1.00 94.31 84 LYS A CA 1
ATOM 670 C C . LYS A 1 84 ? -1.818 -4.156 9.934 1.00 94.31 84 LYS A C 1
ATOM 672 O O . LYS A 1 84 ? -2.784 -4.254 10.685 1.00 94.31 84 LYS A O 1
ATOM 677 N N . ALA A 1 85 ? -1.204 -2.996 9.721 1.00 94.00 85 ALA A N 1
ATOM 678 C CA . ALA A 1 85 ? -1.678 -1.755 10.322 1.00 94.00 85 ALA A CA 1
ATOM 679 C C . ALA A 1 85 ? -3.049 -1.345 9.757 1.00 94.00 85 ALA A C 1
ATOM 681 O O . ALA A 1 85 ? -3.919 -0.942 10.523 1.00 94.00 85 ALA A O 1
ATOM 682 N N . PHE A 1 86 ? -3.275 -1.495 8.448 1.00 94.31 86 PHE A N 1
ATOM 683 C CA . PHE A 1 86 ? -4.573 -1.221 7.827 1.00 94.31 86 PHE A CA 1
ATOM 684 C C . PHE A 1 86 ? -5.654 -2.189 8.299 1.00 94.31 86 PHE A C 1
ATOM 686 O O . PHE A 1 86 ? -6.747 -1.742 8.637 1.00 94.31 86 PHE A O 1
ATOM 693 N N . GLU A 1 87 ? -5.340 -3.48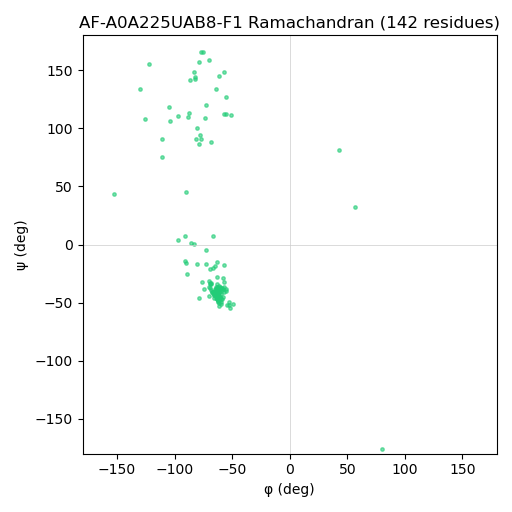3 8.379 1.00 94.44 87 GLU A N 1
ATOM 694 C CA . GLU A 1 87 ? -6.245 -4.503 8.919 1.00 94.44 87 GLU A CA 1
ATOM 695 C C . GLU A 1 87 ? -6.740 -4.091 10.316 1.00 94.44 87 GLU A C 1
ATOM 697 O O . GLU A 1 87 ? -7.942 -3.948 10.531 1.00 94.44 87 GLU A O 1
ATOM 702 N N . LYS A 1 88 ? -5.820 -3.751 11.229 1.00 94.31 88 LYS A N 1
ATOM 703 C CA . LYS A 1 88 ? -6.167 -3.299 12.587 1.00 94.31 88 LYS A CA 1
ATOM 704 C C . LYS A 1 88 ? -6.857 -1.942 12.646 1.00 94.31 88 LYS A C 1
ATOM 706 O O . LYS A 1 88 ? -7.733 -1.741 13.486 1.00 94.31 88 LYS A O 1
ATOM 711 N N . TYR A 1 89 ? -6.502 -1.020 11.759 1.00 93.44 89 TYR A N 1
ATOM 712 C CA . TYR A 1 89 ? -7.159 0.278 11.659 1.00 93.44 89 TYR A CA 1
ATOM 713 C C . TYR A 1 89 ? -8.644 0.125 11.299 1.00 93.44 89 TYR A C 1
ATOM 715 O O . TYR A 1 89 ? -9.509 0.666 11.986 1.00 93.44 89 TYR A O 1
ATOM 723 N N . PHE A 1 90 ? -8.947 -0.655 10.258 1.00 93.25 90 PHE A N 1
ATOM 724 C CA . PHE A 1 90 ? -10.318 -0.852 9.784 1.00 93.25 90 PHE A CA 1
ATOM 725 C C . PHE A 1 90 ? -11.114 -1.879 10.601 1.00 93.25 90 PHE A C 1
ATOM 727 O O . PHE A 1 90 ? -12.338 -1.860 10.527 1.00 93.25 90 PHE A O 1
ATOM 734 N N . GLU A 1 91 ? -10.471 -2.733 11.407 1.00 90.56 91 GLU A N 1
ATOM 735 C CA . GLU A 1 91 ? -11.152 -3.545 12.430 1.00 90.56 91 GLU A CA 1
ATOM 736 C C . GLU A 1 91 ? -11.804 -2.670 13.515 1.00 90.56 91 GLU A C 1
ATOM 738 O O . GLU A 1 91 ? -12.910 -2.971 13.957 1.00 90.56 91 GLU A O 1
ATOM 743 N N . ARG A 1 92 ? -11.144 -1.576 13.929 1.00 83.38 92 ARG A N 1
ATOM 744 C CA . ARG A 1 92 ? -11.682 -0.637 14.931 1.00 83.38 92 ARG A CA 1
ATOM 745 C C . ARG A 1 92 ? -12.860 0.187 14.395 1.00 83.38 92 ARG A C 1
ATOM 747 O O . ARG A 1 92 ? -13.739 0.524 15.178 1.00 83.38 92 ARG A O 1
ATOM 754 N N . CYS A 1 93 ? -12.851 0.482 13.091 1.00 71.88 93 CYS A N 1
ATOM 755 C CA . CYS A 1 93 ? -13.928 1.090 12.299 1.00 71.88 93 CYS A CA 1
ATOM 756 C C . CYS A 1 93 ? -14.659 2.271 12.983 1.00 71.88 93 CYS A C 1
ATOM 758 O O . CYS A 1 93 ? -15.753 2.091 13.518 1.00 71.88 93 CYS A O 1
ATOM 760 N N . ASP A 1 94 ? -14.094 3.489 12.936 1.00 83.44 94 ASP A N 1
ATOM 761 C CA . ASP A 1 94 ? -14.840 4.688 13.370 1.00 83.44 94 ASP A CA 1
ATOM 762 C C . ASP A 1 94 ? -15.976 5.034 12.383 1.00 83.44 94 ASP A C 1
ATOM 764 O O . ASP A 1 94 ? -15.908 4.650 11.214 1.00 83.44 94 ASP A O 1
ATOM 768 N N . PRO A 1 95 ? -17.002 5.802 12.803 1.00 82.56 95 PRO A N 1
ATOM 769 C CA . PRO A 1 95 ? -18.139 6.169 11.949 1.00 82.56 95 PRO A CA 1
ATOM 770 C C . PRO A 1 95 ? -17.758 6.902 10.655 1.00 82.56 95 PRO A C 1
ATOM 772 O O . PRO A 1 95 ? -18.424 6.742 9.637 1.00 82.56 95 PRO A O 1
ATOM 775 N N . ASP A 1 96 ? -16.679 7.688 10.694 1.00 85.44 96 ASP A N 1
ATOM 776 C CA . ASP A 1 96 ? -16.162 8.445 9.545 1.00 85.44 96 ASP A CA 1
ATOM 777 C C . ASP A 1 96 ? -15.214 7.624 8.660 1.00 85.44 96 ASP A C 1
ATOM 779 O O . ASP A 1 96 ? -14.634 8.157 7.695 1.00 85.44 96 ASP A O 1
ATOM 783 N N . ASP A 1 97 ? -14.996 6.353 9.017 1.00 90.50 97 ASP A N 1
ATOM 784 C CA . ASP A 1 97 ? -14.144 5.472 8.249 1.00 90.50 97 ASP A CA 1
ATOM 785 C C . ASP A 1 97 ? -14.893 4.775 7.113 1.00 90.50 97 ASP A C 1
ATOM 787 O O . ASP A 1 97 ? -16.035 4.347 7.256 1.00 90.50 97 ASP A O 1
ATOM 791 N N . ASP A 1 98 ? -14.220 4.623 5.971 1.00 91.56 98 ASP A N 1
ATOM 792 C CA . ASP A 1 98 ? -14.719 3.851 4.829 1.00 91.56 98 ASP A CA 1
ATOM 793 C C . ASP A 1 98 ? -13.879 2.575 4.647 1.00 91.56 98 ASP A C 1
ATOM 795 O O . ASP A 1 98 ? -12.891 2.587 3.907 1.00 91.56 98 ASP A O 1
ATOM 799 N N . PRO A 1 99 ? -14.253 1.438 5.270 1.00 92.44 99 PRO A N 1
ATOM 800 C CA . PRO A 1 99 ? -13.538 0.174 5.105 1.00 92.44 99 PRO A CA 1
ATOM 801 C C . PRO A 1 99 ? -13.569 -0.366 3.674 1.00 92.44 99 PRO A C 1
ATOM 803 O O . PRO A 1 99 ? -12.792 -1.268 3.349 1.00 92.44 99 PRO A O 1
ATOM 806 N N . SER A 1 100 ? -14.457 0.143 2.808 1.00 93.06 100 SER A N 1
ATOM 807 C CA . SER A 1 100 ? -14.561 -0.332 1.428 1.00 93.06 100 SER A CA 1
ATOM 808 C C . SER A 1 100 ? -13.277 -0.069 0.643 1.00 93.06 100 SER A C 1
ATOM 810 O O . SER A 1 100 ? -12.938 -0.851 -0.243 1.00 93.06 100 SER A O 1
ATOM 812 N N . VAL A 1 101 ? -12.507 0.972 0.993 1.00 93.00 101 VAL A N 1
ATOM 813 C CA . 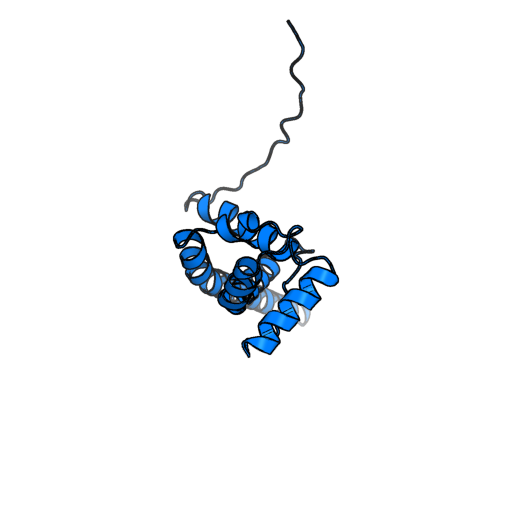VAL A 1 101 ? -11.235 1.273 0.318 1.00 93.00 101 VAL A CA 1
ATOM 814 C C . VAL A 1 101 ? -10.209 0.161 0.524 1.00 93.00 101 VAL A C 1
ATOM 816 O O . VAL A 1 101 ? -9.523 -0.207 -0.427 1.00 93.00 101 VAL A O 1
ATOM 819 N N . PHE A 1 102 ? -10.160 -0.430 1.720 1.00 94.44 102 PHE A N 1
ATOM 820 C CA . PHE A 1 102 ? -9.289 -1.562 2.035 1.00 94.44 102 PHE A CA 1
ATOM 821 C C . PHE A 1 102 ? -9.867 -2.876 1.503 1.00 94.44 102 PHE A C 1
ATOM 823 O O . PHE A 1 102 ? -9.175 -3.605 0.801 1.00 94.44 102 PHE A O 1
ATOM 830 N N . LYS A 1 103 ? -11.166 -3.125 1.723 1.00 93.88 103 LYS A N 1
ATOM 831 C CA . LYS A 1 103 ? -11.859 -4.339 1.248 1.00 93.88 103 LYS A CA 1
ATOM 832 C C . LYS A 1 103 ? -11.936 -4.452 -0.279 1.00 93.88 103 LYS A C 1
ATOM 834 O O . LYS A 1 103 ? -12.171 -5.535 -0.800 1.00 93.88 103 LYS A O 1
ATOM 839 N N . SER A 1 104 ? -11.751 -3.349 -1.011 1.00 94.56 104 SER A N 1
ATOM 840 C CA . SER A 1 104 ? -11.696 -3.363 -2.479 1.00 94.56 104 SER A CA 1
ATOM 841 C C . SER A 1 104 ? -10.469 -4.092 -3.044 1.00 94.56 104 SER A C 1
ATOM 843 O O . SER A 1 104 ? -10.489 -4.490 -4.215 1.00 94.56 104 SER A O 1
ATOM 845 N N . LEU A 1 105 ? -9.416 -4.255 -2.233 1.00 95.25 105 LEU A N 1
ATOM 846 C CA . LEU A 1 105 ? -8.239 -5.061 -2.543 1.00 95.25 105 LEU A CA 1
ATOM 847 C C . LEU A 1 105 ? -8.495 -6.497 -2.082 1.00 95.25 105 LEU A C 1
ATOM 849 O O . LEU A 1 105 ? -8.551 -6.778 -0.887 1.00 95.25 105 LEU A O 1
ATOM 853 N N . THR A 1 106 ? -8.666 -7.385 -3.054 1.00 94.69 106 THR A N 1
ATOM 854 C CA . THR A 1 106 ? -8.819 -8.826 -2.827 1.00 94.69 106 THR A CA 1
ATOM 855 C C . THR A 1 106 ? -7.480 -9.476 -2.478 1.00 94.69 106 THR A C 1
ATOM 857 O O . THR A 1 106 ? -6.425 -8.890 -2.717 1.00 94.69 106 THR A O 1
ATOM 860 N N . ASP A 1 107 ? -7.495 -10.708 -1.971 1.00 94.00 107 ASP A N 1
ATOM 861 C CA . ASP A 1 107 ? -6.259 -11.462 -1.703 1.00 94.00 107 ASP A CA 1
ATOM 862 C C . ASP A 1 107 ? -5.396 -11.625 -2.966 1.00 94.00 107 ASP A C 1
ATOM 864 O O . ASP A 1 107 ? -4.172 -11.492 -2.910 1.00 94.00 107 ASP A O 1
ATOM 868 N N . ASP A 1 108 ? -6.034 -11.809 -4.126 1.00 93.38 108 ASP A N 1
ATOM 869 C CA . ASP A 1 108 ? -5.360 -11.839 -5.426 1.00 93.38 108 ASP A CA 1
ATOM 870 C C . ASP A 1 108 ? -4.705 -10.493 -5.768 1.00 93.38 108 ASP A C 1
ATOM 872 O O . ASP A 1 108 ? -3.603 -10.467 -6.315 1.00 93.38 108 ASP A O 1
ATOM 876 N N . ASP A 1 109 ? -5.349 -9.369 -5.432 1.00 94.31 109 ASP A N 1
ATOM 877 C CA . ASP A 1 109 ? -4.776 -8.032 -5.625 1.00 94.31 109 ASP A CA 1
ATOM 878 C C . ASP A 1 109 ? -3.541 -7.831 -4.731 1.00 94.31 109 ASP A C 1
ATOM 880 O O . ASP A 1 109 ? -2.522 -7.308 -5.189 1.00 94.31 109 ASP A O 1
ATOM 884 N N . TRP A 1 110 ? -3.603 -8.270 -3.468 1.00 95.12 110 TRP A N 1
ATOM 885 C CA . TRP A 1 110 ? -2.468 -8.218 -2.541 1.00 95.12 110 TRP A CA 1
ATOM 886 C C . TRP A 1 110 ? -1.303 -9.076 -3.022 1.00 95.12 110 TRP A C 1
ATOM 888 O O . TRP A 1 110 ? -0.164 -8.604 -3.053 1.00 95.12 110 T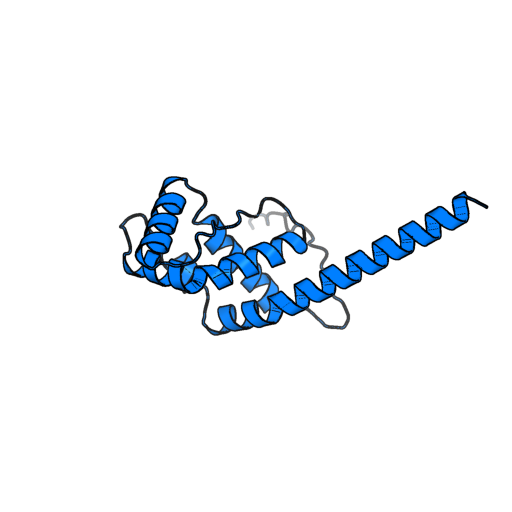RP A O 1
ATOM 898 N N . LYS A 1 111 ? -1.585 -10.306 -3.459 1.00 94.88 111 LYS A N 1
ATOM 899 C CA . LYS A 1 111 ? -0.579 -11.208 -4.023 1.00 94.88 111 LYS A CA 1
ATOM 900 C C . LYS A 1 111 ? 0.057 -10.617 -5.280 1.00 94.88 111 LYS A C 1
ATOM 902 O O . LYS A 1 111 ? 1.281 -10.557 -5.372 1.00 94.88 111 LYS A O 1
ATOM 907 N N . LEU A 1 112 ? -0.758 -10.102 -6.200 1.00 93.38 112 LEU A N 1
ATOM 908 C CA . LEU A 1 112 ? -0.274 -9.457 -7.419 1.00 93.38 112 LEU A CA 1
ATOM 909 C C . LEU A 1 112 ? 0.598 -8.231 -7.108 1.00 93.38 112 LEU A C 1
ATOM 911 O O . LEU A 1 112 ? 1.586 -7.994 -7.796 1.00 93.38 112 LEU A O 1
ATOM 915 N N . MET A 1 113 ? 0.272 -7.456 -6.069 1.00 94.62 113 MET A N 1
ATOM 916 C CA . MET A 1 113 ? 1.091 -6.319 -5.633 1.00 94.62 113 MET A CA 1
ATOM 917 C C . MET A 1 113 ? 2.473 -6.757 -5.146 1.00 94.62 113 MET A C 1
ATOM 919 O O . MET A 1 113 ? 3.467 -6.138 -5.524 1.00 94.62 113 MET A O 1
ATOM 923 N N . VAL A 1 114 ? 2.534 -7.828 -4.348 1.00 94.44 114 VAL A N 1
ATOM 924 C CA . VAL A 1 114 ? 3.793 -8.408 -3.850 1.00 94.44 114 VAL A CA 1
ATOM 925 C C . VAL A 1 114 ? 4.642 -8.963 -4.995 1.00 94.44 114 VAL A C 1
ATOM 927 O O . VAL A 1 114 ? 5.857 -8.819 -4.967 1.00 94.44 114 VAL A O 1
ATOM 930 N N . GLU A 1 115 ? 4.024 -9.555 -6.019 1.00 93.00 115 GLU A N 1
ATOM 931 C CA . GLU A 1 115 ? 4.735 -10.072 -7.196 1.00 93.00 115 GLU A CA 1
ATOM 932 C C . GLU A 1 115 ? 5.212 -8.952 -8.139 1.00 93.00 115 GLU A C 1
ATOM 934 O O . GLU A 1 115 ? 6.316 -9.020 -8.682 1.00 93.00 115 GLU A O 1
ATOM 939 N N . LEU A 1 116 ? 4.409 -7.898 -8.331 1.00 91.88 116 LEU A N 1
ATOM 940 C CA . LEU A 1 116 ? 4.745 -6.791 -9.232 1.00 91.88 116 LEU A CA 1
ATOM 941 C C . LEU A 1 116 ? 5.776 -5.821 -8.652 1.00 91.88 116 LEU A C 1
ATOM 943 O O . LEU A 1 116 ? 6.543 -5.244 -9.423 1.00 91.88 116 LEU A O 1
ATOM 947 N N . GLU A 1 117 ? 5.805 -5.613 -7.334 1.00 93.38 117 GLU A N 1
ATOM 948 C CA . GLU A 1 117 ? 6.765 -4.715 -6.678 1.00 93.38 117 GLU A CA 1
ATOM 949 C C . GLU A 1 117 ? 8.229 -5.000 -7.071 1.00 93.38 117 GLU A C 1
ATOM 951 O O . GLU A 1 117 ? 8.866 -4.087 -7.614 1.00 93.38 117 GLU A O 1
ATOM 956 N N . PRO A 1 118 ? 8.761 -6.232 -6.932 1.00 92.50 118 PRO A N 1
ATOM 957 C CA . PRO A 1 118 ? 10.154 -6.513 -7.260 1.00 92.50 118 PRO A CA 1
ATOM 958 C C . PRO A 1 118 ? 10.419 -6.445 -8.767 1.00 92.50 118 PRO A C 1
ATOM 960 O O . PRO A 1 118 ? 11.489 -6.002 -9.186 1.00 92.50 118 PRO A O 1
ATOM 963 N N . VAL A 1 119 ? 9.448 -6.832 -9.604 1.00 90.62 119 VAL A N 1
ATOM 964 C CA . VAL A 1 119 ? 9.560 -6.733 -11.069 1.00 90.62 119 VAL A CA 1
ATOM 965 C C . VAL A 1 119 ? 9.715 -5.273 -11.491 1.00 90.62 119 VAL A C 1
ATOM 967 O O . VAL A 1 119 ? 10.641 -4.935 -12.230 1.00 90.62 119 VAL A O 1
ATOM 970 N N . LEU 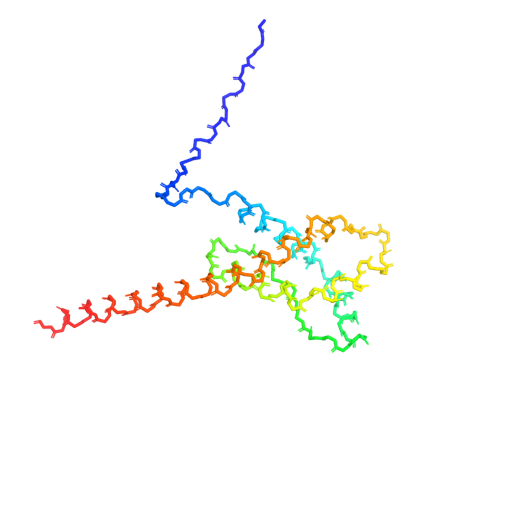A 1 120 ? 8.851 -4.390 -10.986 1.00 88.12 120 LEU A N 1
ATOM 971 C CA . LEU A 1 120 ? 8.915 -2.958 -11.279 1.00 88.12 120 LEU A CA 1
ATOM 972 C C . LEU A 1 120 ? 10.205 -2.330 -10.747 1.00 88.12 120 LEU A C 1
ATOM 974 O O . LEU A 1 120 ? 10.804 -1.496 -11.434 1.00 88.12 120 LEU A O 1
ATOM 978 N N . ASN A 1 121 ? 10.647 -2.737 -9.554 1.00 88.62 121 ASN A N 1
ATOM 979 C CA . ASN A 1 121 ? 11.888 -2.259 -8.957 1.00 88.62 121 ASN A CA 1
ATOM 980 C C . ASN A 1 121 ? 13.113 -2.629 -9.809 1.00 88.62 121 ASN A C 1
ATOM 982 O O . ASN A 1 121 ? 13.921 -1.758 -10.133 1.00 88.62 121 ASN A O 1
ATOM 986 N N . ASN A 1 122 ? 13.202 -3.881 -10.265 1.00 89.06 122 ASN A N 1
ATOM 987 C CA . ASN A 1 122 ? 14.281 -4.340 -11.142 1.00 89.06 122 ASN A CA 1
ATOM 988 C C . ASN A 1 122 ? 14.279 -3.622 -12.499 1.00 89.06 122 ASN A C 1
ATOM 990 O O . ASN A 1 122 ? 15.326 -3.150 -12.938 1.00 89.06 122 ASN A O 1
ATOM 994 N N . ILE A 1 123 ? 13.113 -3.472 -13.140 1.00 87.25 123 ILE A N 1
ATOM 995 C CA . ILE A 1 123 ? 12.993 -2.727 -14.407 1.00 87.25 123 ILE A CA 1
ATOM 996 C C . ILE A 1 123 ? 13.444 -1.274 -14.223 1.00 87.25 123 ILE A C 1
ATOM 998 O O . ILE A 1 123 ? 14.168 -0.735 -15.058 1.00 87.25 123 ILE A O 1
ATOM 1002 N N . SER A 1 124 ? 13.055 -0.643 -13.112 1.00 85.19 124 SER A N 1
ATOM 1003 C CA . SER A 1 124 ? 13.458 0.734 -12.813 1.00 85.19 124 SER A CA 1
ATOM 1004 C C . SER A 1 124 ? 14.964 0.853 -12.591 1.00 85.19 124 SER A C 1
ATOM 1006 O O . SER A 1 1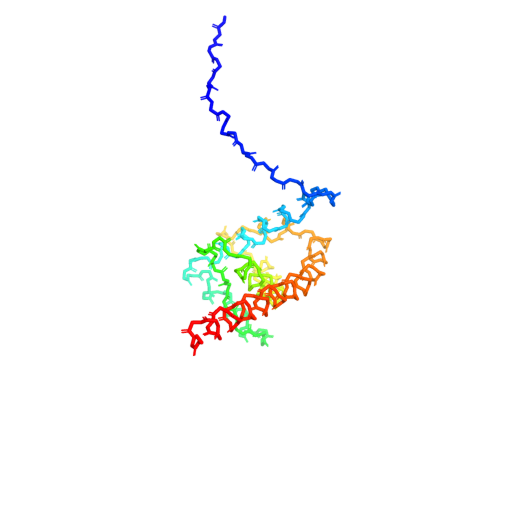24 ? 15.568 1.823 -13.044 1.00 85.19 124 SER A O 1
ATOM 1008 N N . HIS A 1 125 ? 15.584 -0.131 -11.936 1.00 84.75 125 HIS A N 1
ATOM 1009 C CA . HIS A 1 125 ? 17.032 -0.163 -11.751 1.00 84.75 125 HIS A CA 1
ATOM 1010 C C . HIS A 1 125 ? 17.779 -0.323 -13.083 1.00 84.75 125 HIS A C 1
ATOM 1012 O O . HIS A 1 125 ? 18.705 0.439 -13.350 1.00 84.75 125 HIS A O 1
ATOM 1018 N N . LEU A 1 126 ? 17.339 -1.241 -13.951 1.00 86.50 126 LEU A N 1
ATOM 1019 C CA . LEU A 1 126 ? 17.923 -1.431 -15.284 1.00 86.50 126 LEU A CA 1
ATOM 1020 C C . LEU A 1 126 ? 17.831 -0.158 -16.134 1.00 86.50 126 LEU A C 1
ATOM 1022 O O . LEU A 1 126 ? 18.841 0.288 -16.673 1.00 86.50 126 LEU A O 1
ATOM 1026 N N . ALA A 1 127 ? 16.658 0.480 -16.170 1.00 84.25 127 ALA A N 1
ATOM 1027 C CA . ALA A 1 127 ? 16.467 1.731 -16.901 1.00 84.25 127 ALA A CA 1
ATOM 1028 C C . ALA A 1 127 ? 17.397 2.852 -16.398 1.00 84.25 127 ALA A C 1
ATOM 1030 O O . ALA A 1 127 ? 17.918 3.639 -17.187 1.00 84.25 127 ALA A O 1
ATOM 1031 N N . LEU A 1 128 ? 17.645 2.929 -15.084 1.00 82.69 128 LEU A N 1
ATOM 1032 C CA . LEU A 1 128 ? 18.597 3.890 -14.518 1.00 82.69 128 LEU A CA 1
ATOM 1033 C C . LEU A 1 128 ? 20.037 3.607 -14.962 1.00 82.69 128 LEU A C 1
ATOM 1035 O O . LEU A 1 128 ? 20.748 4.547 -15.320 1.00 82.69 128 LEU A O 1
ATOM 1039 N N . VAL A 1 129 ? 20.457 2.339 -14.956 1.00 83.19 129 VAL A N 1
ATOM 1040 C CA . VAL A 1 129 ? 21.800 1.925 -15.398 1.00 83.19 129 VAL A CA 1
ATOM 1041 C C . VAL A 1 129 ? 22.016 2.261 -16.875 1.00 83.19 129 VAL A C 1
ATOM 1043 O O . VAL A 1 129 ? 23.062 2.804 -17.231 1.00 83.19 129 VAL A O 1
ATOM 1046 N N . GLU A 1 130 ? 21.027 2.002 -17.731 1.00 83.38 130 GLU A N 1
ATOM 1047 C CA . GLU A 1 130 ? 21.093 2.326 -19.161 1.00 83.38 130 GLU A CA 1
ATOM 1048 C C . GLU A 1 130 ? 21.249 3.834 -19.397 1.00 83.38 130 GLU A C 1
ATOM 1050 O O . GLU A 1 130 ? 22.172 4.255 -20.095 1.00 83.38 130 GLU A O 1
ATOM 1055 N N . ILE A 1 131 ? 20.437 4.661 -18.730 1.00 80.75 131 ILE A N 1
ATOM 1056 C CA . ILE A 1 131 ? 20.527 6.128 -18.833 1.00 80.75 131 ILE A CA 1
ATOM 1057 C C . ILE A 1 131 ? 21.887 6.642 -18.341 1.00 80.75 131 ILE A C 1
ATOM 1059 O O . ILE A 1 131 ? 22.466 7.558 -18.931 1.00 80.75 131 ILE A O 1
ATOM 1063 N N . GLN A 1 132 ? 22.412 6.086 -17.246 1.00 81.00 132 GLN A N 1
ATOM 1064 C CA . GLN A 1 132 ? 23.732 6.463 -16.733 1.00 81.00 132 GLN A CA 1
ATOM 1065 C C . GLN A 1 132 ? 24.841 6.100 -17.725 1.00 81.00 132 GLN A C 1
ATOM 1067 O O . GLN A 1 132 ? 25.724 6.919 -17.978 1.00 81.00 132 GLN A O 1
ATOM 1072 N N . ARG A 1 133 ? 24.765 4.913 -18.335 1.00 82.38 133 ARG A N 1
ATOM 1073 C CA . ARG A 1 133 ? 25.714 4.467 -19.359 1.00 82.38 133 ARG A CA 1
ATOM 1074 C C . ARG A 1 133 ? 25.692 5.374 -20.588 1.00 82.38 133 ARG A C 1
ATOM 1076 O O . ARG A 1 133 ? 26.753 5.771 -21.060 1.00 82.38 133 ARG A O 1
ATOM 1083 N N . GLU A 1 134 ? 24.513 5.736 -21.088 1.00 81.44 134 GLU A N 1
ATOM 1084 C CA . GLU A 1 134 ? 24.380 6.652 -22.228 1.00 81.44 134 GLU A CA 1
ATOM 1085 C C . GLU A 1 134 ? 24.995 8.027 -21.941 1.00 81.44 134 GLU A C 1
ATOM 1087 O O . GLU A 1 134 ? 25.695 8.581 -22.789 1.00 81.44 134 GLU A O 1
ATOM 1092 N N . ARG A 1 135 ? 24.795 8.561 -20.729 1.00 79.88 135 ARG A N 1
ATOM 1093 C CA . ARG A 1 135 ? 25.398 9.836 -20.307 1.00 79.88 135 ARG A CA 1
ATOM 1094 C C . ARG A 1 135 ? 26.922 9.779 -20.255 1.00 79.88 135 ARG A C 1
ATOM 1096 O O . ARG A 1 135 ? 27.565 10.729 -20.693 1.00 79.88 135 ARG A O 1
ATOM 1103 N N . LEU A 1 136 ? 27.491 8.686 -19.745 1.00 78.62 136 LEU A N 1
ATOM 1104 C CA . LEU A 1 136 ? 28.944 8.489 -19.713 1.00 78.62 136 LEU A CA 1
ATOM 1105 C C . LEU A 1 136 ? 29.524 8.448 -21.133 1.00 78.62 136 LEU A C 1
ATOM 1107 O O . LEU A 1 136 ? 30.438 9.209 -21.439 1.00 78.62 136 LEU A O 1
ATOM 1111 N N . LEU A 1 137 ? 28.919 7.658 -22.026 1.00 79.06 137 LEU A N 1
ATOM 1112 C CA . LEU A 1 137 ? 29.343 7.561 -23.429 1.00 79.06 137 LEU A CA 1
ATOM 1113 C C . LEU A 1 137 ? 29.203 8.890 -24.190 1.00 79.06 137 LEU A C 1
ATOM 1115 O O . LEU A 1 137 ? 30.003 9.185 -25.076 1.00 79.06 137 LEU A O 1
ATOM 1119 N N . ALA A 1 138 ? 28.188 9.698 -23.876 1.00 76.75 138 ALA A N 1
ATOM 1120 C CA . ALA A 1 138 ? 28.029 11.029 -24.457 1.00 76.75 138 ALA A CA 1
ATOM 1121 C C . ALA A 1 138 ? 29.095 12.016 -23.948 1.00 76.75 138 ALA A C 1
ATOM 1123 O O . ALA A 1 138 ? 29.584 12.834 -24.723 1.00 76.75 138 ALA A O 1
ATOM 1124 N N . SER A 1 139 ? 29.481 11.919 -22.671 1.00 74.25 139 SER A N 1
ATOM 1125 C CA . SER A 1 139 ? 30.533 12.751 -22.077 1.00 74.25 139 SER A CA 1
ATOM 1126 C C . SER A 1 139 ? 31.915 12.437 -22.648 1.00 74.25 139 SER A C 1
ATOM 1128 O O . SER A 1 139 ? 32.677 13.361 -22.916 1.00 74.25 139 SER A O 1
ATOM 1130 N N . GLU A 1 140 ? 32.242 11.161 -22.866 1.00 70.00 140 GLU A N 1
ATOM 1131 C CA . GLU A 1 140 ? 33.522 10.756 -23.469 1.00 70.00 140 GLU A CA 1
ATOM 1132 C C . GLU A 1 140 ? 33.691 11.328 -24.882 1.00 70.00 140 GLU A C 1
ATOM 1134 O O . GLU A 1 140 ? 34.768 11.798 -25.234 1.00 70.00 140 GLU A O 1
ATOM 1139 N N . LYS A 1 141 ? 32.608 11.380 -25.668 1.00 66.31 141 LYS A N 1
ATOM 1140 C CA . LYS A 1 141 ? 32.613 11.936 -27.032 1.00 66.31 141 LYS A CA 1
ATOM 1141 C C . LYS A 1 141 ? 32.731 13.461 -27.102 1.00 66.31 141 LYS A C 1
ATOM 1143 O O . LYS A 1 141 ? 33.006 13.974 -28.176 1.00 66.31 141 LYS A O 1
ATOM 1148 N N . LEU A 1 142 ? 32.476 14.177 -26.007 1.00 61.06 142 LEU A N 1
ATOM 1149 C CA . LEU A 1 142 ? 32.627 15.638 -25.927 1.00 61.06 142 LEU A CA 1
ATOM 1150 C C . LEU A 1 142 ? 34.032 16.060 -25.466 1.00 61.06 142 LEU A C 1
ATOM 1152 O O . LEU A 1 142 ? 34.391 17.226 -25.609 1.00 61.06 142 LEU A O 1
ATOM 1156 N N . CYS A 1 143 ? 34.811 15.133 -24.899 1.00 55.00 143 CYS A N 1
ATOM 1157 C CA . CYS A 1 143 ? 36.183 15.361 -24.436 1.00 55.00 143 CYS A CA 1
ATOM 1158 C C . CYS A 1 143 ? 37.261 14.923 -25.448 1.00 55.00 143 CYS A C 1
ATOM 1160 O O . CYS A 1 143 ? 38.447 15.007 -25.126 1.00 55.00 143 CYS A O 1
ATOM 1162 N N . CYS A 1 144 ? 36.871 14.465 -26.640 1.00 47.88 144 CYS A N 1
ATOM 1163 C CA . CYS A 1 144 ? 37.750 14.172 -27.778 1.00 47.88 144 CYS A CA 1
ATOM 1164 C C . CYS A 1 144 ? 37.406 15.099 -28.945 1.00 47.88 144 CYS A C 1
ATOM 1166 O O . CYS A 1 144 ? 38.349 15.487 -29.666 1.00 47.88 144 CYS A O 1
#

Sequence (144 aa):
MPEGDSSAKNRRTLVTTGGTLPKGAELVKKVRKLNNYFTTTTRIARLEEVQKFYQYPILRTKVDVEVRVASTISVFQRTIVNFKAFEKYFERCDPDDDPSVFKSLTDDDWKLMVELEPVLNNISHLALVEIQRERLLASEKLCC

Radius of gyration: 20.33 Å; Cα contacts (8 Å, |Δi|>4): 92; chains: 1; bounding box: 71×28×51 Å

Mean predicted aligned error: 10.27 Å

Secondary structure (DSSP, 8-state):
----------------TT---HHHHHHHHHHHHHHHHTTSHHHHHHHHHHHHHTT-------------HHHHHHHHHHHHHTHHHHHHHHHH--TT--THHHHTS-HHHHHHHHHHHHHHHHHHHHHHHHHHHHHHHHHHTT--

Solvent-accessible surface area (backbone atoms only — not comparable to full-atom values): 8742 Å² total; per-residue (Å²): 140,82,86,80,86,89,73,81,76,82,75,84,75,90,70,56,97,86,53,82,62,66,68,59,58,52,45,53,52,48,53,47,51,43,25,50,66,47,67,46,69,67,51,40,50,55,49,47,49,46,13,59,75,73,70,44,82,85,67,76,64,56,68,85,88,58,97,49,72,71,47,54,40,55,38,43,54,44,48,63,73,34,45,67,46,50,53,56,50,51,69,68,52,56,92,91,55,68,57,59,52,59,67,69,55,46,74,67,50,53,51,48,46,64,60,45,38,59,54,54,48,51,51,53,51,52,55,49,52,52,56,52,50,52,51,52,59,53,52,57,67,73,78,109

Organism: NCBI:txid4795

pLDDT: mean 80.51, std 15.82, range [35.06, 95.25]